Protein AF-A0AA97F5R3-F1 (afdb_monomer)

Organism: NCBI:txid3071408

pLDDT: mean 72.67, std 7.25, range [52.41, 83.62]

Foldseek 3Di:
DCVVVVVVLVVVLVVLQVVLVVLCVVLVCVVVCVPPPDDVVVSVVSNVVSVCSNPPVSVVSVVVVPDDPPPDDDD

Sequence (75 aa):
MDEAHARRRFMIISLVRFSGVIIVMVALLAINGVIVGLPDIFSYGLLAIGLVEFFFVPIVLARMWRTPPEDVPEP

Secondary structure (DSSP, 8-state):
-HHHHHHHHHHHHHHHHHHHHHHHHHHHHHHTT-STT--HHHHHHHHHHHHHHHHHHHHHHHHHTT---------

Mean predicted aligned error: 10.47 Å

Nearest PDB structures (foldseek):
  7q21-assembly1_k  TM=6.699E-01  e=8.410E+00  Corynebacterium glutamicum ATCC 13032

Solvent-accessible surface area (backbone atoms only — not comparable to full-atom values): 4326 Å² total; per-residue (Å²): 126,61,66,63,53,55,50,50,52,54,50,52,56,52,49,52,53,51,49,25,51,51,39,42,50,51,23,52,38,37,66,72,54,71,47,76,87,65,56,70,70,54,32,55,50,40,40,52,51,20,51,48,44,50,59,46,49,60,53,51,53,56,54,67,70,65,69,76,82,80,82,79,77,89,131

Structure (mmCIF, N/CA/C/O backbone):
data_AF-A0AA97F5R3-F1
#
_entry.id   AF-A0AA97F5R3-F1
#
loop_
_atom_site.group_PDB
_atom_site.id
_atom_site.type_symbol
_atom_site.label_atom_id
_atom_site.label_alt_id
_atom_site.label_comp_id
_atom_site.label_asym_id
_atom_site.label_entity_id
_atom_site.label_seq_id
_atom_site.pdbx_PDB_ins_code
_atom_site.Cartn_x
_atom_site.Cartn_y
_atom_site.Cartn_z
_atom_site.occupancy
_atom_site.B_iso_or_equiv
_atom_site.auth_seq_id
_atom_site.auth_comp_id
_atom_site.auth_asym_id
_atom_site.auth_atom_id
_atom_site.pdbx_PDB_model_num
ATOM 1 N N . MET A 1 1 ? 26.057 -7.653 -19.983 1.00 52.41 1 MET A N 1
ATOM 2 C CA . MET A 1 1 ? 25.276 -6.501 -19.467 1.00 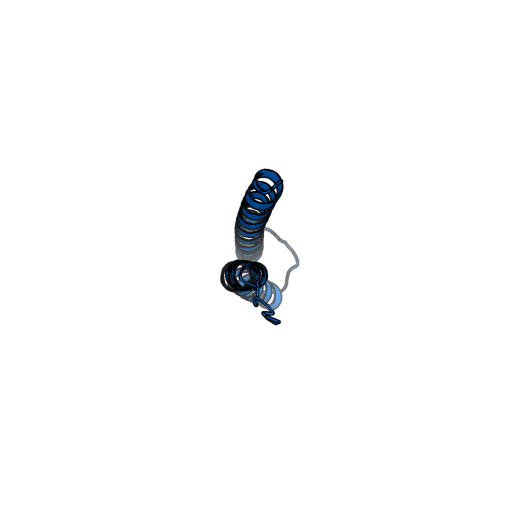52.41 1 MET A CA 1
ATOM 3 C C . MET A 1 1 ? 23.932 -6.943 -18.862 1.00 52.41 1 MET A C 1
ATOM 5 O O . MET A 1 1 ? 23.259 -6.136 -18.233 1.00 52.41 1 MET A O 1
ATOM 9 N N . ASP A 1 2 ? 23.586 -8.234 -18.924 1.00 60.00 2 ASP A N 1
ATOM 10 C CA . ASP A 1 2 ? 22.308 -8.804 -18.454 1.00 60.00 2 ASP A CA 1
ATOM 11 C C . ASP A 1 2 ? 22.202 -8.989 -16.938 1.00 60.00 2 ASP A C 1
ATOM 13 O O . ASP A 1 2 ? 21.122 -8.902 -16.352 1.00 60.00 2 ASP A O 1
ATOM 17 N N . GLU A 1 3 ? 23.334 -9.191 -16.273 1.00 63.00 3 GLU A N 1
ATOM 18 C CA . GLU A 1 3 ? 23.384 -9.490 -14.841 1.00 63.00 3 GLU A CA 1
ATOM 19 C C . GLU A 1 3 ? 22.942 -8.295 -13.981 1.00 63.00 3 GLU A C 1
ATOM 21 O O . GLU A 1 3 ? 22.250 -8.457 -12.972 1.00 63.00 3 GLU A O 1
ATOM 26 N N . ALA A 1 4 ? 23.237 -7.075 -14.443 1.00 67.94 4 ALA A N 1
ATOM 27 C CA . ALA A 1 4 ? 22.743 -5.842 -13.839 1.00 67.94 4 ALA A CA 1
ATOM 28 C C . ALA A 1 4 ? 21.213 -5.724 -13.958 1.00 67.94 4 ALA A C 1
ATOM 30 O O . ALA A 1 4 ? 20.554 -5.321 -12.999 1.00 67.94 4 ALA A O 1
ATOM 31 N N . HIS A 1 5 ? 20.628 -6.132 -15.090 1.00 66.81 5 HIS A N 1
ATOM 32 C CA . HIS A 1 5 ? 19.176 -6.125 -15.289 1.00 66.81 5 HIS A CA 1
ATOM 33 C C . HIS A 1 5 ? 18.472 -7.185 -14.438 1.00 66.81 5 HIS A C 1
ATOM 35 O O . HIS A 1 5 ? 17.474 -6.875 -13.782 1.00 66.81 5 HIS A O 1
ATOM 41 N N . ALA A 1 6 ? 19.005 -8.408 -14.381 1.00 70.56 6 ALA A N 1
ATOM 42 C CA . ALA A 1 6 ? 18.466 -9.476 -13.540 1.00 70.56 6 ALA A CA 1
ATOM 43 C C . ALA A 1 6 ? 18.500 -9.100 -12.049 1.00 70.56 6 ALA A C 1
ATOM 45 O O . ALA A 1 6 ? 17.505 -9.260 -11.337 1.00 70.56 6 ALA A O 1
ATOM 46 N N . ARG A 1 7 ? 19.611 -8.512 -11.587 1.00 70.50 7 ARG A N 1
ATOM 47 C CA . ARG A 1 7 ? 19.771 -8.061 -10.198 1.00 70.50 7 ARG A CA 1
ATOM 48 C C . ARG A 1 7 ? 18.828 -6.912 -9.847 1.00 70.50 7 ARG A C 1
ATOM 50 O O . ARG A 1 7 ? 18.237 -6.923 -8.771 1.00 70.50 7 ARG A O 1
ATOM 57 N N . ARG A 1 8 ? 18.623 -5.958 -10.761 1.00 71.94 8 ARG A N 1
ATOM 58 C CA . ARG A 1 8 ? 17.691 -4.833 -10.564 1.00 71.94 8 ARG A CA 1
ATOM 59 C C . ARG A 1 8 ? 16.242 -5.310 -10.450 1.00 71.94 8 ARG A C 1
ATOM 61 O O . ARG A 1 8 ? 15.515 -4.834 -9.584 1.00 71.94 8 ARG A O 1
ATOM 68 N N . ARG A 1 9 ? 15.851 -6.303 -11.257 1.00 72.62 9 ARG A N 1
ATOM 69 C CA . ARG A 1 9 ? 14.524 -6.933 -11.186 1.00 72.62 9 ARG A CA 1
ATOM 70 C C . ARG A 1 9 ? 14.297 -7.622 -9.836 1.00 72.62 9 ARG A C 1
ATOM 72 O O . ARG A 1 9 ? 13.312 -7.353 -9.151 1.00 72.62 9 ARG A O 1
ATOM 79 N N . PHE A 1 10 ? 15.244 -8.452 -9.406 1.00 73.38 10 PHE A N 1
ATOM 80 C CA . PHE A 1 10 ? 15.167 -9.120 -8.103 1.00 73.38 10 PHE A CA 1
ATOM 81 C C . PHE A 1 10 ? 15.088 -8.136 -6.932 1.00 73.38 10 PHE A C 1
ATOM 83 O O . PHE A 1 10 ? 14.311 -8.344 -5.998 1.00 73.38 10 PHE A O 1
ATOM 90 N N . MET A 1 11 ? 15.861 -7.051 -6.996 1.00 78.88 11 MET A N 1
ATOM 91 C CA . MET A 1 11 ? 15.898 -6.033 -5.951 1.00 78.88 11 MET A CA 1
ATOM 92 C C . MET A 1 11 ? 14.562 -5.300 -5.832 1.00 78.88 11 MET A C 1
ATOM 94 O O . MET A 1 11 ? 14.044 -5.164 -4.729 1.00 78.88 11 MET A O 1
ATOM 98 N N . ILE A 1 12 ? 13.957 -4.895 -6.952 1.00 79.19 12 ILE A N 1
ATOM 99 C CA . ILE A 1 12 ? 12.679 -4.177 -6.916 1.00 79.19 12 ILE A CA 1
ATOM 100 C C . ILE A 1 12 ? 11.521 -5.126 -6.523 1.00 79.19 12 ILE A C 1
ATOM 102 O O . ILE A 1 12 ? 10.671 -4.718 -5.738 1.00 79.19 12 ILE A O 1
ATOM 106 N N . ILE A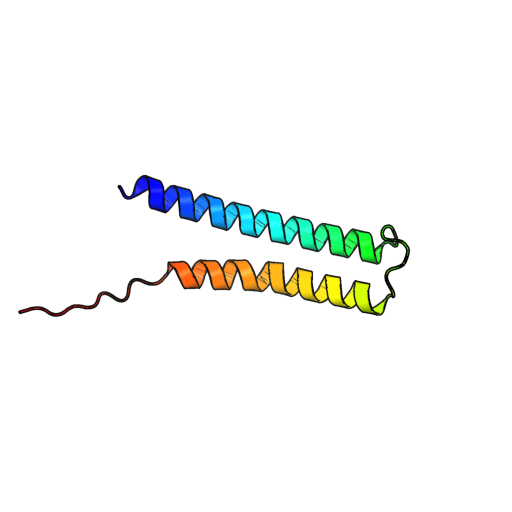 1 13 ? 11.503 -6.403 -6.945 1.00 75.12 13 ILE A N 1
ATOM 107 C CA . ILE A 1 13 ? 10.499 -7.379 -6.447 1.00 75.12 13 ILE A CA 1
ATOM 108 C C . ILE A 1 13 ? 10.622 -7.567 -4.933 1.00 75.12 13 ILE A C 1
ATOM 110 O O . ILE A 1 13 ? 9.615 -7.615 -4.226 1.00 75.12 13 ILE A O 1
ATOM 114 N N . SER A 1 14 ? 11.852 -7.671 -4.430 1.00 80.31 14 SER A N 1
ATOM 115 C CA . SER A 1 14 ? 12.106 -7.802 -2.993 1.00 80.31 14 SER A CA 1
ATOM 116 C C . SER A 1 14 ? 11.643 -6.562 -2.230 1.00 80.31 14 SER A C 1
ATOM 118 O O . SER A 1 14 ? 11.012 -6.693 -1.184 1.00 80.31 14 SER A O 1
ATOM 120 N N . LEU A 1 15 ? 11.889 -5.369 -2.779 1.00 82.19 15 LEU A N 1
ATOM 121 C CA . LEU A 1 15 ? 11.482 -4.100 -2.180 1.00 82.19 15 LEU A CA 1
ATOM 122 C C . LEU A 1 15 ? 9.955 -3.942 -2.144 1.00 82.19 15 LEU A C 1
ATOM 124 O O . LEU A 1 15 ? 9.422 -3.538 -1.118 1.00 82.19 15 LEU A O 1
ATOM 128 N N . VAL A 1 16 ? 9.252 -4.333 -3.212 1.00 77.88 16 VAL A N 1
ATOM 129 C CA . VAL A 1 16 ? 7.777 -4.338 -3.263 1.0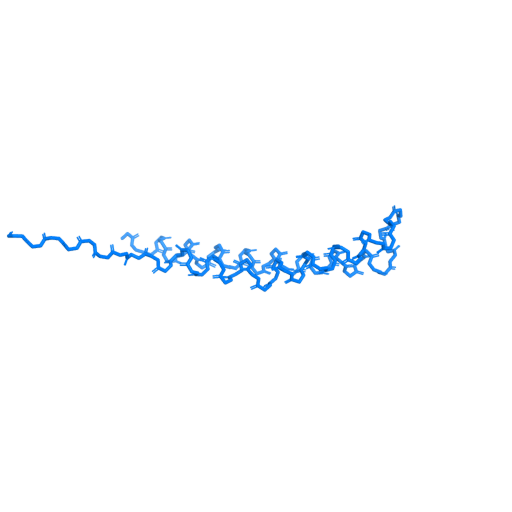0 77.88 16 VAL A CA 1
ATOM 130 C C . VAL A 1 16 ? 7.173 -5.333 -2.277 1.00 77.88 16 VAL A C 1
ATOM 132 O O . VAL A 1 16 ? 6.171 -5.048 -1.627 1.00 77.88 16 VAL A O 1
ATOM 135 N N . ARG A 1 17 ? 7.782 -6.511 -2.116 1.00 76.50 17 ARG A N 1
ATOM 136 C CA . ARG A 1 17 ? 7.345 -7.444 -1.070 1.00 76.50 17 ARG A CA 1
ATOM 137 C C . ARG A 1 17 ? 7.519 -6.836 0.319 1.00 76.50 17 ARG A C 1
ATOM 139 O O . ARG A 1 17 ? 6.609 -6.937 1.136 1.00 76.50 17 ARG A O 1
ATOM 146 N N . PHE A 1 18 ? 8.656 -6.189 0.572 1.00 80.88 18 PHE A N 1
ATOM 147 C CA . PHE A 1 18 ? 8.911 -5.507 1.840 1.00 80.88 18 PHE A CA 1
ATOM 148 C C . PHE A 1 18 ? 7.943 -4.344 2.085 1.00 80.88 18 PHE A C 1
ATOM 150 O O . PHE A 1 18 ? 7.446 -4.215 3.201 1.00 80.88 18 PHE A O 1
ATOM 157 N N . SER A 1 19 ? 7.622 -3.539 1.066 1.00 76.69 19 SER A N 1
ATOM 158 C CA . SER A 1 19 ? 6.651 -2.447 1.202 1.00 76.69 19 SER A CA 1
ATOM 159 C C . SER A 1 19 ? 5.259 -2.977 1.542 1.00 76.69 19 SER A C 1
ATOM 161 O O . SER A 1 19 ? 4.636 -2.468 2.469 1.00 76.69 19 SER A O 1
ATOM 163 N N . GLY A 1 20 ? 4.817 -4.060 0.895 1.00 71.38 20 GLY A N 1
ATOM 164 C CA . GLY A 1 20 ? 3.546 -4.714 1.215 1.00 71.38 20 GLY A CA 1
ATOM 165 C C . GLY A 1 20 ? 3.479 -5.206 2.665 1.00 71.38 20 GLY A C 1
ATOM 166 O O . GLY A 1 20 ? 2.486 -4.970 3.349 1.00 71.38 20 GLY A O 1
ATOM 167 N N . VAL A 1 21 ? 4.554 -5.823 3.174 1.00 79.75 21 VAL A N 1
ATOM 168 C CA . VAL A 1 21 ? 4.642 -6.240 4.589 1.00 79.75 21 VAL A CA 1
ATOM 169 C C . VAL A 1 21 ? 4.569 -5.034 5.528 1.00 79.75 21 VAL A C 1
ATOM 171 O O . VAL A 1 21 ? 3.834 -5.079 6.513 1.00 79.75 21 VAL A O 1
ATOM 174 N N . ILE A 1 22 ? 5.281 -3.945 5.219 1.00 82.75 22 ILE A N 1
ATOM 175 C CA . ILE A 1 22 ? 5.253 -2.709 6.017 1.00 82.75 22 ILE A CA 1
ATOM 176 C C . ILE A 1 22 ? 3.837 -2.128 6.060 1.00 82.75 22 ILE A C 1
ATOM 178 O O . ILE A 1 22 ? 3.366 -1.772 7.135 1.00 82.75 22 ILE A O 1
ATOM 182 N N . ILE A 1 23 ? 3.130 -2.078 4.931 1.00 76.81 23 ILE A N 1
ATOM 183 C CA . ILE A 1 23 ? 1.774 -1.517 4.871 1.00 76.81 23 ILE A CA 1
ATOM 184 C C . ILE A 1 23 ? 0.780 -2.381 5.651 1.00 76.81 23 ILE A C 1
ATOM 186 O O . ILE A 1 23 ? -0.018 -1.840 6.413 1.00 76.81 23 ILE A O 1
ATOM 190 N N . VAL A 1 24 ? 0.853 -3.712 5.534 1.00 76.75 24 VAL A N 1
ATOM 191 C CA . VAL A 1 24 ? 0.030 -4.620 6.355 1.00 76.75 24 VAL A CA 1
ATOM 192 C C . VAL A 1 24 ? 0.321 -4.413 7.841 1.00 76.75 24 VAL A C 1
ATOM 194 O O . VAL A 1 24 ? -0.604 -4.341 8.648 1.00 76.75 24 VAL A O 1
ATOM 197 N N . MET A 1 25 ? 1.593 -4.258 8.213 1.00 81.88 25 MET A N 1
ATOM 198 C CA . MET A 1 25 ? 1.989 -4.013 9.599 1.00 81.88 25 MET A CA 1
ATOM 199 C C . MET A 1 25 ? 1.437 -2.676 10.115 1.00 81.88 25 MET A C 1
ATOM 201 O O . MET A 1 25 ? 0.879 -2.632 11.209 1.00 81.88 25 MET A O 1
ATOM 205 N N . VAL A 1 26 ? 1.502 -1.608 9.311 1.00 78.12 26 VAL A N 1
ATOM 206 C CA . VAL A 1 26 ? 0.907 -0.296 9.626 1.00 78.12 26 VAL A CA 1
ATOM 207 C C . VAL A 1 26 ? -0.618 -0.388 9.753 1.00 78.12 26 VAL A C 1
ATOM 209 O O . VAL A 1 26 ? -1.181 0.182 10.686 1.00 78.12 26 VAL A O 1
ATOM 212 N N . ALA A 1 27 ? -1.295 -1.143 8.884 1.00 74.12 27 ALA A N 1
ATOM 213 C CA . ALA A 1 27 ? -2.735 -1.380 8.989 1.00 74.12 27 ALA A CA 1
ATOM 214 C C . ALA A 1 27 ? -3.107 -2.116 10.285 1.00 74.12 27 ALA A C 1
ATOM 216 O O . ALA A 1 27 ? -4.055 -1.726 10.964 1.00 74.12 27 ALA A O 1
ATOM 217 N N . LEU A 1 28 ? -2.332 -3.130 10.683 1.00 76.75 28 LEU A N 1
ATOM 218 C CA . LEU A 1 28 ? -2.531 -3.828 11.957 1.00 76.75 28 LEU A CA 1
ATOM 219 C C . LEU A 1 28 ? -2.303 -2.907 13.162 1.00 76.75 28 LEU A C 1
ATOM 221 O O . LEU A 1 28 ? -3.073 -2.965 14.119 1.00 76.75 28 LEU A O 1
ATOM 225 N N . LEU A 1 29 ? -1.286 -2.043 13.119 1.00 81.12 29 LEU A N 1
ATOM 226 C CA . LEU A 1 29 ? -1.029 -1.029 14.152 1.00 81.12 29 LEU A CA 1
ATOM 227 C C . LEU A 1 29 ? -2.194 -0.032 14.269 1.00 81.12 29 LEU A C 1
ATOM 229 O O . LEU A 1 29 ? -2.597 0.307 15.382 1.00 81.12 29 LEU A O 1
ATOM 233 N N . ALA A 1 30 ? -2.765 0.396 13.139 1.00 75.50 30 ALA A N 1
ATOM 234 C CA . ALA A 1 30 ? -3.942 1.263 13.110 1.00 75.50 30 ALA A CA 1
ATOM 235 C C . ALA A 1 30 ? -5.175 0.580 13.725 1.00 75.50 30 ALA A C 1
ATOM 237 O O . ALA 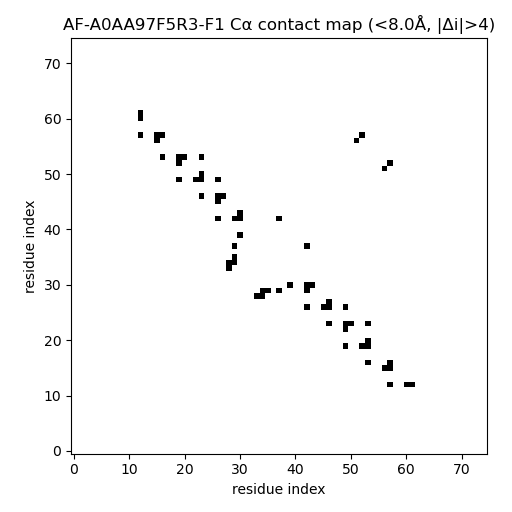A 1 30 ? -5.844 1.168 14.569 1.00 75.50 30 ALA A O 1
ATOM 238 N N . ILE A 1 31 ? -5.440 -0.682 13.361 1.00 72.88 31 ILE A N 1
ATOM 239 C CA . ILE A 1 31 ? -6.577 -1.462 13.884 1.00 72.88 31 ILE A CA 1
ATOM 240 C C . ILE A 1 31 ? -6.449 -1.722 15.388 1.00 72.88 31 ILE A C 1
ATOM 242 O O . ILE A 1 31 ? -7.443 -1.666 16.103 1.00 72.88 31 ILE A O 1
ATOM 246 N N . ASN A 1 32 ? -5.237 -1.973 15.890 1.00 78.38 32 ASN A N 1
ATOM 247 C CA . ASN A 1 32 ? -4.998 -2.181 17.323 1.00 78.38 32 ASN A CA 1
ATOM 248 C C . ASN A 1 32 ? -5.049 -0.879 18.147 1.00 78.38 32 ASN A C 1
ATOM 250 O O . ASN A 1 32 ? -4.734 -0.898 19.335 1.00 78.38 32 ASN A O 1
ATOM 254 N N . GLY A 1 33 ? -5.401 0.258 17.537 1.00 72.56 33 GLY A N 1
ATOM 255 C CA . GLY A 1 33 ? -5.510 1.543 18.227 1.00 72.56 33 GLY A CA 1
ATOM 256 C C . GLY A 1 33 ? -4.168 2.130 18.671 1.00 72.56 33 GLY A C 1
ATOM 257 O O . GLY A 1 33 ? -4.149 3.088 19.440 1.00 72.56 33 GLY A O 1
ATOM 258 N N . VAL A 1 34 ? -3.041 1.591 18.184 1.00 78.00 34 VAL A N 1
ATOM 259 C CA . VAL A 1 34 ? -1.700 2.145 18.450 1.00 78.00 34 VAL A CA 1
ATOM 260 C C . VAL A 1 34 ? -1.556 3.512 17.781 1.00 78.00 34 VAL A C 1
ATOM 262 O O . VAL A 1 34 ? -0.900 4.407 18.313 1.00 78.00 34 VAL A O 1
ATOM 265 N N . ILE A 1 35 ? -2.207 3.697 16.628 1.00 71.62 35 ILE A N 1
ATOM 266 C CA . ILE A 1 35 ? -2.307 4.993 15.958 1.00 71.62 35 ILE A CA 1
ATOM 267 C C . ILE A 1 35 ? -3.522 5.739 16.515 1.00 71.62 35 ILE A C 1
ATOM 269 O O . ILE A 1 35 ? -4.643 5.617 16.024 1.00 71.62 35 ILE A O 1
ATOM 273 N N . VAL A 1 36 ? -3.285 6.503 17.579 1.00 61.66 36 VAL A N 1
ATOM 274 C CA . VAL A 1 36 ? -4.322 7.287 18.256 1.00 61.66 36 VAL A CA 1
ATOM 275 C C . VAL A 1 36 ? -4.745 8.462 17.368 1.00 61.66 36 VAL A C 1
ATOM 277 O O . VAL A 1 36 ? -3.910 9.262 16.951 1.00 61.66 36 VAL A O 1
ATOM 280 N N . GLY A 1 37 ? -6.047 8.573 17.088 1.00 70.75 37 GLY A N 1
ATOM 281 C CA . GLY A 1 37 ? -6.632 9.667 16.301 1.00 70.75 37 GLY A CA 1
ATOM 282 C C . GLY A 1 37 ? -7.050 9.301 14.875 1.00 70.75 37 GLY A C 1
ATOM 283 O O . GLY A 1 37 ? -7.594 10.157 14.180 1.00 70.75 37 GLY A O 1
ATOM 284 N N . LEU A 1 38 ? -6.848 8.053 14.438 1.00 68.50 38 LEU A N 1
ATOM 285 C CA . LEU A 1 38 ? -7.428 7.567 13.186 1.00 68.50 38 LEU A CA 1
ATOM 286 C C . LEU A 1 38 ? -8.892 7.140 13.419 1.00 68.50 38 LEU A C 1
ATOM 288 O O . LEU A 1 38 ? -9.130 6.268 14.252 1.00 68.50 38 LEU A O 1
ATOM 292 N N . PRO A 1 39 ? -9.882 7.712 12.707 1.00 72.81 39 PRO A N 1
ATOM 293 C CA . PRO A 1 39 ? -11.259 7.224 12.758 1.00 72.81 39 PRO A CA 1
ATOM 294 C C . PRO A 1 39 ? -11.346 5.789 12.220 1.00 72.81 39 PRO A C 1
ATOM 296 O O . PRO A 1 39 ? -10.676 5.475 11.238 1.00 72.81 39 PRO A O 1
ATOM 299 N N . ASP A 1 40 ? -12.224 4.948 12.775 1.00 72.75 40 ASP A N 1
ATOM 300 C CA . ASP A 1 40 ? -12.347 3.523 12.405 1.00 72.75 40 ASP A CA 1
ATOM 301 C C . ASP A 1 40 ? -12.481 3.285 10.891 1.00 72.75 40 ASP A C 1
ATOM 303 O O . ASP A 1 40 ? -11.899 2.353 10.336 1.00 72.75 40 ASP A O 1
ATOM 307 N N . ILE A 1 41 ? -13.191 4.175 10.191 1.00 79.44 41 ILE A N 1
ATOM 308 C CA . ILE A 1 41 ? -13.329 4.164 8.726 1.00 79.44 41 ILE A CA 1
ATOM 309 C C . ILE A 1 41 ? -11.977 4.239 8.007 1.00 79.44 41 ILE A C 1
ATOM 311 O O . ILE A 1 41 ? -11.766 3.538 7.016 1.00 79.44 41 ILE A O 1
ATOM 315 N N . PHE A 1 42 ? -11.048 5.055 8.506 1.00 78.12 42 PHE A N 1
ATOM 316 C CA . PHE A 1 42 ? -9.704 5.149 7.945 1.00 78.12 42 PHE A CA 1
ATOM 317 C C . PHE A 1 42 ? -8.895 3.887 8.228 1.00 78.12 42 PHE A C 1
ATOM 319 O O . PHE A 1 42 ? -8.140 3.468 7.358 1.00 78.12 42 PHE A O 1
ATOM 326 N N . SER A 1 43 ? -9.090 3.236 9.376 1.00 71.19 43 SER A N 1
ATOM 327 C CA . SER A 1 43 ? -8.429 1.966 9.704 1.00 71.19 43 SER A CA 1
ATOM 328 C C . SER A 1 43 ? -8.845 0.843 8.746 1.00 71.19 43 SER A C 1
ATOM 330 O O . SER A 1 43 ? -7.987 0.134 8.216 1.00 71.19 43 SER A O 1
ATOM 332 N N . TYR A 1 44 ? -10.141 0.726 8.434 1.00 77.00 44 TYR A N 1
ATOM 333 C CA . TYR A 1 44 ? -10.628 -0.218 7.418 1.00 77.00 44 TYR A CA 1
ATOM 334 C C . TYR A 1 44 ? -10.164 0.147 6.004 1.00 77.00 44 TYR A C 1
ATOM 336 O O . TYR A 1 44 ? -9.795 -0.738 5.231 1.00 77.00 44 TYR A O 1
ATOM 344 N N . GLY A 1 45 ? -10.130 1.441 5.671 1.00 82.75 45 GLY A N 1
ATOM 345 C CA . GLY A 1 45 ? -9.582 1.924 4.403 1.00 82.75 45 GLY A CA 1
ATOM 346 C C . GLY A 1 45 ? -8.102 1.572 4.238 1.00 82.75 45 GLY A C 1
ATOM 347 O O . GLY A 1 45 ? -7.701 1.082 3.185 1.00 82.75 45 GLY A O 1
ATOM 348 N N . LEU A 1 46 ? -7.301 1.740 5.292 1.00 76.56 46 LEU A N 1
ATOM 349 C CA . LEU A 1 46 ? -5.876 1.408 5.299 1.00 76.56 46 LEU A CA 1
ATOM 350 C C . LEU A 1 46 ? -5.642 -0.101 5.169 1.00 76.56 46 LEU A C 1
ATOM 352 O O . LEU A 1 46 ? -4.738 -0.517 4.449 1.00 76.56 46 LEU A O 1
ATOM 356 N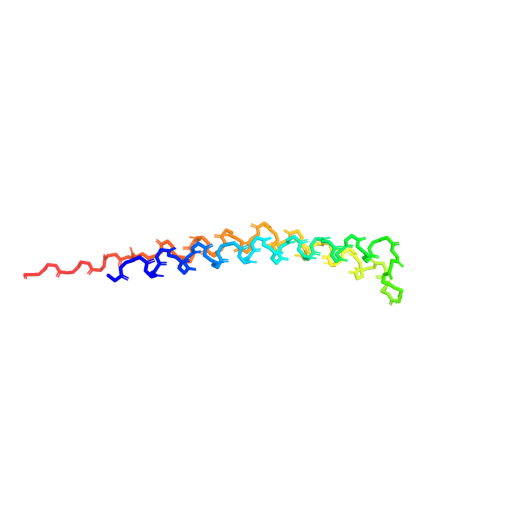 N . LEU A 1 47 ? -6.481 -0.922 5.810 1.00 77.56 47 LEU A N 1
ATOM 357 C CA . LEU A 1 47 ? -6.463 -2.376 5.641 1.00 77.56 47 LEU A CA 1
ATOM 358 C C . LEU A 1 47 ? -6.781 -2.777 4.195 1.00 77.56 47 LEU A C 1
ATOM 360 O O . LEU A 1 47 ? -6.062 -3.589 3.615 1.00 77.56 47 LEU A O 1
ATOM 364 N N . ALA A 1 48 ? -7.828 -2.199 3.599 1.00 83.62 48 ALA A N 1
ATOM 365 C CA . ALA A 1 48 ? -8.203 -2.469 2.213 1.00 83.62 48 ALA A CA 1
ATOM 366 C C . ALA A 1 48 ? -7.095 -2.046 1.239 1.00 83.62 48 ALA A C 1
ATOM 368 O O . ALA A 1 48 ? -6.734 -2.820 0.355 1.00 83.62 48 ALA A O 1
ATOM 369 N N . ILE A 1 49 ? -6.502 -0.864 1.439 1.00 80.12 49 ILE A N 1
ATOM 370 C CA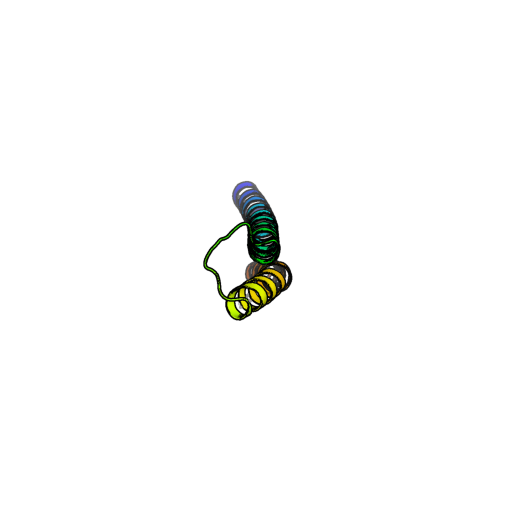 . ILE A 1 49 ? -5.351 -0.392 0.659 1.00 80.12 49 ILE A CA 1
ATOM 371 C C . ILE A 1 49 ? -4.164 -1.336 0.839 1.00 80.12 49 ILE A C 1
ATOM 373 O O . ILE A 1 49 ? -3.561 -1.717 -0.155 1.00 80.12 49 ILE A O 1
ATOM 377 N N . GLY A 1 50 ? -3.860 -1.766 2.065 1.00 72.44 50 GLY A N 1
ATOM 378 C CA . GLY A 1 50 ? -2.764 -2.694 2.336 1.00 72.44 50 GLY A CA 1
ATOM 379 C C . GLY A 1 50 ? -2.942 -4.057 1.682 1.00 72.44 50 GLY A C 1
ATOM 380 O O . GLY A 1 50 ? -1.989 -4.594 1.122 1.00 72.44 50 GLY A O 1
ATOM 381 N N . LEU A 1 51 ? -4.165 -4.590 1.675 1.00 80.25 51 LEU A N 1
ATOM 382 C CA . LEU A 1 51 ? -4.495 -5.813 0.944 1.00 80.25 51 LEU A CA 1
ATOM 383 C C . LEU A 1 51 ? -4.349 -5.604 -0.567 1.00 80.25 51 LEU A C 1
ATOM 385 O O . LEU A 1 51 ? -3.697 -6.404 -1.235 1.00 80.25 51 LEU A O 1
ATOM 389 N N . VAL A 1 52 ? -4.907 -4.522 -1.114 1.00 83.06 52 VAL A N 1
ATOM 390 C CA . VAL A 1 52 ? -4.804 -4.221 -2.549 1.00 83.06 52 VAL A CA 1
ATOM 391 C C . VAL A 1 52 ? -3.345 -4.038 -2.964 1.00 83.06 52 VAL A C 1
ATOM 393 O O . VAL A 1 52 ? -2.926 -4.631 -3.952 1.00 83.06 52 VAL A O 1
ATOM 396 N N . GLU A 1 53 ? -2.546 -3.299 -2.199 1.00 75.00 53 GLU A N 1
ATOM 397 C CA . GLU A 1 53 ? -1.107 -3.146 -2.427 1.00 75.00 53 GLU A CA 1
ATOM 398 C C . GLU A 1 53 ? -0.395 -4.502 -2.423 1.00 75.00 53 GLU A C 1
ATOM 400 O O . GLU A 1 53 ? 0.278 -4.859 -3.392 1.00 75.00 53 GLU A O 1
ATOM 405 N N . PHE A 1 54 ? -0.601 -5.297 -1.371 1.00 72.25 54 PHE A N 1
ATOM 406 C CA . PHE A 1 54 ? 0.056 -6.589 -1.196 1.00 72.25 54 PHE A CA 1
ATOM 407 C C . PHE A 1 54 ? -0.265 -7.580 -2.323 1.00 72.25 54 PHE A C 1
ATOM 409 O O . PHE A 1 54 ? 0.620 -8.317 -2.761 1.00 72.25 54 PHE A O 1
ATOM 416 N N . PHE A 1 55 ? -1.506 -7.596 -2.819 1.00 77.06 55 PHE A N 1
ATOM 417 C CA . PHE A 1 55 ? -1.923 -8.505 -3.888 1.00 77.06 55 PHE A CA 1
ATOM 418 C C . PHE A 1 55 ? -1.637 -7.958 -5.292 1.00 77.06 55 PHE A C 1
ATOM 420 O O . PHE A 1 55 ? -1.105 -8.685 -6.131 1.00 77.06 55 PHE A O 1
ATOM 427 N N . PHE A 1 56 ? -1.971 -6.698 -5.582 1.00 79.88 56 PHE A N 1
ATOM 428 C CA . PHE A 1 56 ? -1.943 -6.167 -6.949 1.00 79.88 56 PHE A CA 1
ATOM 429 C C . PHE A 1 56 ? -0.587 -5.597 -7.353 1.00 79.88 56 PHE A C 1
ATOM 431 O O . PHE A 1 56 ? -0.170 -5.821 -8.489 1.00 79.88 56 PHE A O 1
ATOM 438 N N . VAL A 1 57 ? 0.137 -4.909 -6.466 1.00 75.19 57 VAL A N 1
ATOM 439 C CA . VAL A 1 57 ? 1.427 -4.281 -6.812 1.00 75.19 57 VAL A CA 1
ATOM 440 C C . VAL A 1 57 ? 2.457 -5.306 -7.306 1.00 75.19 57 VAL A C 1
ATOM 442 O O . VAL A 1 57 ? 3.017 -5.082 -8.384 1.00 75.19 57 VAL A O 1
ATOM 445 N N . PRO A 1 58 ? 2.691 -6.462 -6.645 1.00 68.25 58 PRO A N 1
ATOM 446 C CA . PRO A 1 58 ? 3.639 -7.448 -7.163 1.00 68.25 58 PRO A CA 1
ATOM 447 C C . PRO A 1 58 ? 3.188 -8.069 -8.491 1.00 68.25 58 PRO A C 1
ATOM 449 O O . PRO A 1 58 ? 4.034 -8.346 -9.341 1.00 68.25 58 PRO A O 1
ATOM 452 N N . ILE A 1 59 ? 1.881 -8.252 -8.710 1.00 73.88 59 ILE A N 1
ATOM 453 C CA . ILE A 1 59 ? 1.340 -8.798 -9.966 1.00 73.88 59 ILE A CA 1
ATOM 454 C C . ILE A 1 59 ? 1.518 -7.800 -11.113 1.00 73.88 59 ILE A C 1
ATOM 456 O O . ILE A 1 59 ? 1.975 -8.178 -12.193 1.00 73.88 59 ILE A O 1
ATOM 460 N N . VAL A 1 60 ? 1.170 -6.531 -10.891 1.00 74.12 60 VAL A N 1
ATOM 461 C CA . VAL A 1 60 ? 1.311 -5.460 -11.887 1.00 74.12 60 VAL A CA 1
ATOM 462 C C . VAL A 1 60 ? 2.780 -5.264 -12.235 1.00 74.12 60 VAL A C 1
ATOM 464 O O . VAL A 1 60 ? 3.118 -5.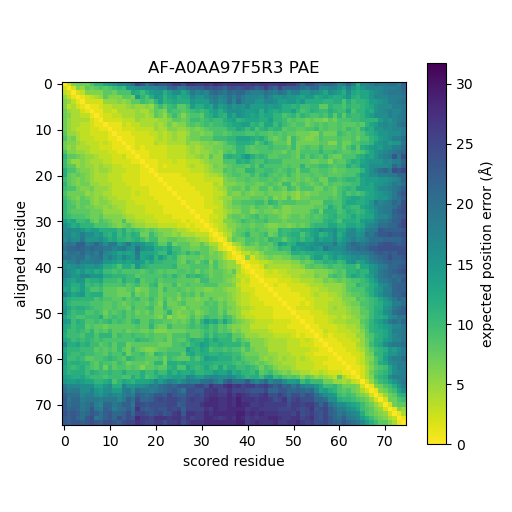212 -13.416 1.00 74.12 60 VAL A O 1
ATOM 467 N N . LEU A 1 61 ? 3.667 -5.244 -11.239 1.00 68.94 61 LEU A N 1
ATOM 468 C CA . LEU A 1 61 ? 5.098 -5.089 -11.473 1.00 68.94 61 LEU A CA 1
ATOM 469 C C . LEU A 1 61 ? 5.698 -6.297 -12.213 1.00 68.94 61 LEU A C 1
ATOM 471 O O . LEU A 1 61 ? 6.462 -6.124 -13.163 1.00 68.94 61 LEU A O 1
ATOM 475 N N . ALA A 1 62 ? 5.297 -7.518 -11.844 1.00 69.00 62 ALA A N 1
ATOM 476 C CA . ALA A 1 62 ? 5.697 -8.731 -12.556 1.00 69.00 62 ALA A CA 1
ATOM 477 C C . ALA A 1 62 ? 5.198 -8.743 -14.011 1.00 69.00 62 ALA A C 1
ATOM 479 O O . ALA A 1 62 ? 5.931 -9.174 -14.900 1.00 69.00 62 ALA A O 1
ATOM 480 N N . ARG A 1 63 ? 3.980 -8.247 -14.280 1.00 71.94 63 ARG A N 1
ATOM 481 C CA . ARG A 1 63 ? 3.456 -8.086 -15.650 1.00 71.94 63 ARG A CA 1
ATOM 482 C C . ARG A 1 63 ? 4.203 -7.007 -16.429 1.00 71.94 63 ARG A C 1
ATOM 484 O O . ARG A 1 63 ? 4.519 -7.236 -17.589 1.00 71.94 63 ARG A O 1
ATOM 491 N N . MET A 1 64 ? 4.519 -5.874 -15.803 1.00 67.31 64 MET A N 1
ATOM 492 C CA . MET A 1 64 ? 5.181 -4.732 -16.448 1.00 67.31 64 MET A CA 1
ATOM 493 C C . MET A 1 64 ? 6.601 -5.057 -16.927 1.00 67.31 64 MET A C 1
ATOM 495 O O . MET A 1 64 ? 7.067 -4.508 -17.919 1.00 67.31 64 MET A O 1
ATOM 499 N N . TRP A 1 65 ? 7.301 -5.976 -16.264 1.00 65.50 65 TRP A N 1
ATOM 500 C CA . TRP A 1 65 ? 8.608 -6.445 -16.738 1.00 65.50 65 TRP A CA 1
ATOM 501 C C . TRP A 1 65 ? 8.548 -7.638 -17.681 1.00 65.50 65 TRP A C 1
ATOM 503 O O . TRP A 1 65 ? 9.592 -8.085 -18.158 1.00 65.50 65 TRP A O 1
ATOM 513 N N . ARG A 1 66 ? 7.349 -8.159 -17.950 1.00 62.97 66 ARG A N 1
ATOM 514 C CA . ARG A 1 66 ? 7.149 -9.268 -18.879 1.00 62.97 66 ARG A CA 1
ATOM 515 C C . ARG A 1 66 ? 7.057 -8.819 -20.342 1.00 62.97 66 ARG A C 1
ATOM 517 O O . ARG A 1 66 ? 6.921 -9.675 -21.203 1.00 62.97 66 ARG A O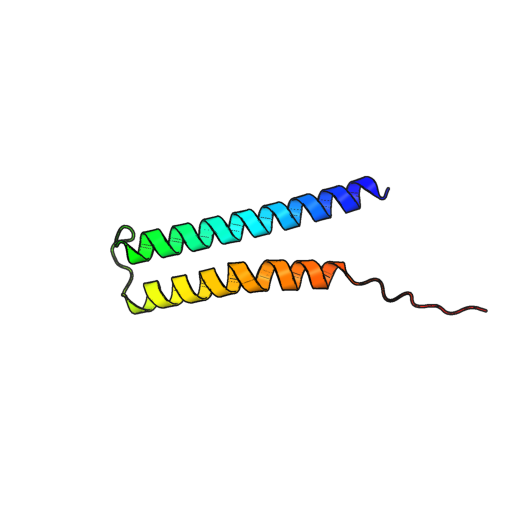 1
ATOM 524 N N . THR A 1 67 ? 7.162 -7.524 -20.642 1.00 55.34 67 THR A N 1
ATOM 525 C CA . THR A 1 67 ? 7.219 -7.012 -22.021 1.00 55.34 67 THR A CA 1
ATOM 526 C C . THR A 1 67 ? 8.646 -7.029 -22.572 1.00 55.34 67 THR A C 1
ATOM 528 O O . THR A 1 67 ? 9.472 -6.195 -22.197 1.00 55.34 67 THR A O 1
ATOM 531 N N . PRO A 1 68 ? 8.909 -7.963 -23.495 1.00 57.44 68 PRO A N 1
ATOM 532 C CA . PRO A 1 68 ? 9.368 -7.601 -24.826 1.00 57.44 68 PRO A CA 1
ATOM 533 C C . PRO A 1 68 ? 8.353 -8.122 -25.858 1.00 57.44 68 PRO A C 1
ATOM 535 O O . PRO A 1 68 ? 8.269 -9.332 -26.065 1.00 57.44 68 PRO A O 1
ATOM 538 N N . PRO A 1 69 ? 7.547 -7.259 -26.502 1.00 53.97 69 PRO A N 1
ATOM 539 C CA . PRO A 1 69 ? 7.028 -7.581 -27.817 1.00 53.97 69 PRO A CA 1
ATOM 540 C C . PRO A 1 69 ? 8.215 -7.448 -28.766 1.00 53.97 69 PRO A C 1
ATOM 542 O O . PRO A 1 69 ? 8.748 -6.360 -28.976 1.00 53.97 69 PRO A O 1
ATOM 545 N N . GLU A 1 70 ? 8.687 -8.592 -29.229 1.00 60.09 70 GLU A N 1
ATOM 546 C CA . GLU A 1 70 ? 9.622 -8.713 -30.331 1.00 60.09 70 GLU A CA 1
ATOM 547 C C . GLU A 1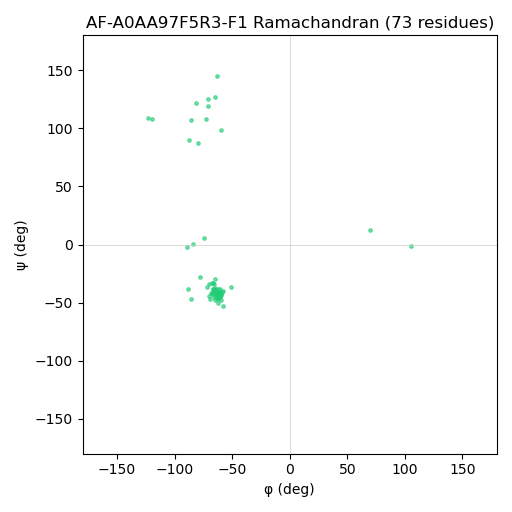 70 ? 8.957 -8.082 -31.559 1.00 60.09 70 GLU A C 1
ATOM 549 O O . GLU A 1 70 ? 8.068 -8.673 -32.168 1.00 60.09 70 GLU A O 1
ATOM 554 N N . ASP A 1 71 ? 9.305 -6.830 -31.854 1.00 60.66 71 ASP A N 1
ATOM 555 C CA . ASP A 1 71 ? 8.911 -6.197 -33.106 1.00 60.66 71 ASP A CA 1
ATOM 556 C C . ASP A 1 71 ? 9.884 -6.716 -34.167 1.00 60.66 71 ASP A C 1
ATOM 558 O O . ASP A 1 71 ? 10.978 -6.185 -34.367 1.00 60.66 71 ASP A O 1
ATOM 562 N N . VAL A 1 72 ? 9.521 -7.860 -34.747 1.00 70.50 72 VAL A N 1
ATOM 563 C CA . VAL A 1 72 ? 10.126 -8.405 -35.962 1.00 70.50 72 VAL A CA 1
ATOM 564 C C . VAL A 1 72 ? 9.679 -7.520 -37.124 1.00 70.50 72 VAL A C 1
ATOM 566 O O . VAL A 1 72 ? 8.490 -7.484 -37.442 1.00 70.50 72 VAL A O 1
ATOM 569 N N . PRO A 1 73 ? 10.619 -6.874 -37.824 1.00 62.38 73 PRO A N 1
ATOM 570 C CA . PRO A 1 73 ? 10.518 -6.911 -39.272 1.00 62.38 73 PRO A CA 1
ATOM 571 C C . PRO A 1 73 ? 11.806 -7.480 -39.865 1.00 62.38 73 PRO A C 1
ATOM 573 O O . PRO A 1 73 ? 12.854 -6.836 -39.857 1.00 62.38 73 PRO A O 1
ATOM 576 N N . GLU A 1 74 ? 11.692 -8.702 -40.391 1.00 65.25 74 GLU A N 1
ATOM 577 C CA . GLU A 1 74 ? 12.597 -9.220 -41.418 1.00 65.25 74 GLU A CA 1
ATOM 578 C C . GLU A 1 74 ? 12.418 -8.386 -42.696 1.00 65.25 74 GLU A C 1
ATOM 580 O O . GLU A 1 74 ? 11.286 -8.169 -43.147 1.00 65.25 74 GLU A O 1
ATOM 585 N N . PRO A 1 75 ? 13.517 -7.849 -43.236 1.00 69.88 75 PRO A N 1
ATOM 586 C CA . PRO A 1 75 ? 13.771 -8.042 -44.666 1.00 69.88 75 PRO A CA 1
ATOM 587 C C . PRO A 1 75 ? 15.221 -8.422 -45.009 1.00 69.88 75 PRO A C 1
ATOM 589 O O . PRO A 1 75 ? 16.163 -7.890 -44.378 1.00 69.88 75 PRO A O 1
#

Radius of gyration: 18.34 Å; Cα contacts (8 Å, |Δi|>4): 33; chains: 1; bounding box: 39×19×63 Å